Protein AF-A0A285BYR6-F1 (afdb_monomer_lite)

Sequence (158 aa):
MVEGNVTPIESEGSTSQQHAMQVKVSMQQGEHTGQPIYSNFTSVQIGQGVVIVDFGFLDPQTIHAVNRLARSGEKIPETVGARMSCRMAISVEAANQLAQQLNQLLNKATTSTPPSQEKIADQVSHASSNTTPANEENNAVESNTSGGFRFPWSKKTH

Radius of gyration: 32.93 Å; chains: 1; bounding box: 114×73×49 Å

Organism: NCBI:txid44577

Foldseek 3Di:
DDDDDDDDDPDPPPPPPPDPDDDDDDDDDDPPRPDDDDFPDWDWDDDDQWIKIWGWADDVVQVVVQVVCVVVVHDRDPDGDTGTDDIDIGGPVVVVVVVVVVVVVVVVVVPPDDDDDDDDDDDDDDDDDDDDDDDDDDDDDPPDDDPDDDDPPDDDDD

Structure (mmCIF, N/CA/C/O backbone):
data_AF-A0A285BYR6-F1
#
_entry.id   AF-A0A285BYR6-F1
#
loop_
_atom_site.group_PDB
_atom_site.id
_atom_site.type_symbol
_atom_site.label_atom_id
_atom_site.label_alt_id
_atom_site.label_comp_id
_atom_site.label_asym_id
_atom_site.label_entity_id
_atom_site.label_seq_id
_atom_site.pdbx_PDB_ins_code
_atom_site.Cartn_x
_atom_site.Cartn_y
_atom_site.Cartn_z
_atom_site.occupancy
_atom_site.B_iso_or_equiv
_atom_site.auth_seq_id
_atom_site.auth_comp_id
_atom_site.auth_asym_id
_atom_site.auth_atom_id
_atom_site.pdbx_PDB_model_num
ATOM 1 N N . MET A 1 1 ? -69.616 40.113 22.942 1.00 40.31 1 MET A N 1
ATOM 2 C CA . MET A 1 1 ? -68.998 39.274 21.896 1.00 40.31 1 MET A CA 1
ATOM 3 C C . MET A 1 1 ? -67.516 39.591 21.942 1.00 40.31 1 MET A C 1
ATOM 5 O O . MET A 1 1 ? -67.171 40.739 21.717 1.00 40.31 1 MET A O 1
ATOM 9 N N . VAL A 1 2 ? -66.699 38.654 22.426 1.00 43.19 2 VAL A N 1
ATOM 10 C CA . VAL A 1 2 ? -65.268 38.857 22.713 1.00 43.19 2 VAL A CA 1
ATOM 11 C C . VAL A 1 2 ? -64.458 38.268 21.562 1.00 43.19 2 VAL A C 1
ATOM 13 O O . VAL A 1 2 ? -64.718 37.139 21.150 1.00 43.19 2 VAL A O 1
ATOM 16 N N . GLU A 1 3 ? -63.527 39.063 21.039 1.00 43.22 3 GLU A N 1
ATOM 17 C CA . GLU A 1 3 ? -62.573 38.722 19.983 1.00 43.22 3 GLU A CA 1
ATOM 18 C C . GLU A 1 3 ? -61.584 37.648 20.460 1.00 43.22 3 GLU A C 1
ATOM 20 O O . GLU A 1 3 ? -61.002 37.755 21.539 1.00 43.22 3 GLU A O 1
ATOM 25 N N . GLY A 1 4 ? -61.388 36.608 19.649 1.00 44.38 4 GLY A N 1
ATOM 26 C CA . GLY A 1 4 ? -60.358 35.593 19.853 1.00 44.38 4 GLY A CA 1
ATOM 27 C C . GLY A 1 4 ? -59.187 35.833 18.907 1.00 44.38 4 GLY A C 1
ATOM 28 O O . GLY A 1 4 ? -59.235 35.402 17.759 1.00 44.38 4 GLY A O 1
ATOM 29 N N . ASN A 1 5 ? -58.142 36.501 19.396 1.00 46.38 5 ASN A N 1
ATOM 30 C CA . ASN A 1 5 ? -56.841 36.570 18.734 1.00 46.38 5 ASN A CA 1
ATOM 31 C C . ASN A 1 5 ? -56.046 35.301 19.073 1.00 46.38 5 ASN A C 1
ATOM 33 O O . ASN A 1 5 ? -55.727 35.064 20.237 1.00 46.38 5 ASN A O 1
ATOM 37 N N . VAL A 1 6 ? -55.707 34.504 18.061 1.00 52.78 6 VAL A N 1
ATOM 38 C CA . VAL A 1 6 ? -54.768 33.379 18.175 1.00 52.78 6 VAL A CA 1
ATOM 39 C C . VAL A 1 6 ? -53.470 33.786 17.489 1.00 52.78 6 VAL A C 1
ATOM 41 O O . VAL A 1 6 ? -53.411 33.907 16.268 1.00 52.78 6 VAL A O 1
ATOM 44 N N . THR A 1 7 ? -52.437 34.040 18.286 1.00 56.53 7 THR A N 1
ATOM 45 C CA . THR A 1 7 ? -51.051 34.177 17.831 1.00 56.53 7 THR A CA 1
ATOM 46 C C . THR A 1 7 ? -50.451 32.794 17.543 1.00 56.53 7 THR A C 1
ATOM 48 O O . THR A 1 7 ? -50.739 31.841 18.273 1.00 56.53 7 THR A O 1
ATOM 51 N N . PRO A 1 8 ? -49.611 32.648 16.503 1.00 48.75 8 PRO A N 1
ATOM 52 C CA . PRO A 1 8 ? -48.915 31.400 16.229 1.00 48.75 8 PRO A CA 1
ATOM 53 C C . PRO A 1 8 ? -47.706 31.256 17.162 1.00 48.75 8 PRO A C 1
ATOM 55 O O . PRO A 1 8 ? -46.965 32.206 17.403 1.00 48.75 8 PRO A O 1
ATOM 58 N N . ILE A 1 9 ? -47.523 30.049 17.694 1.00 52.72 9 ILE A N 1
ATOM 59 C CA . ILE A 1 9 ? -46.357 29.668 18.491 1.00 52.72 9 ILE A CA 1
ATOM 60 C C . ILE A 1 9 ? -45.202 29.422 17.514 1.00 52.72 9 ILE A C 1
ATOM 62 O O . ILE A 1 9 ? -45.185 28.414 16.807 1.00 52.72 9 ILE A O 1
ATOM 66 N N . GLU A 1 10 ? -44.248 30.349 17.462 1.00 42.97 10 GLU A N 1
ATOM 67 C CA . GLU A 1 10 ? -42.949 30.129 16.830 1.00 42.97 10 GLU A CA 1
ATOM 68 C C . GLU A 1 10 ? -42.146 29.148 17.696 1.00 42.97 10 GLU A C 1
ATOM 70 O O . GLU A 1 10 ? -41.737 29.444 18.817 1.00 42.97 10 GLU A O 1
ATOM 75 N N . SER A 1 11 ? -41.970 27.930 17.184 1.00 48.66 11 SER A N 1
ATOM 76 C CA . SER A 1 11 ? -41.051 26.943 17.743 1.00 48.66 11 SER A CA 1
ATOM 77 C C . SER A 1 11 ? -39.635 27.329 17.332 1.00 48.66 11 SER A C 1
ATOM 79 O O . SER A 1 11 ? -39.201 27.002 16.227 1.00 48.66 11 SER A O 1
ATOM 81 N N . GLU A 1 12 ? -38.911 28.012 18.217 1.00 44.75 12 GLU A N 1
ATOM 82 C CA . GLU A 1 12 ? -37.490 28.287 18.031 1.00 44.75 12 GLU A CA 1
ATOM 83 C C . GLU A 1 12 ? -36.703 26.976 17.887 1.00 44.75 12 GLU A C 1
ATOM 85 O O . GLU A 1 12 ? -36.507 26.204 18.830 1.00 44.75 12 GLU A O 1
ATOM 90 N N . GLY A 1 13 ? -36.249 26.720 16.659 1.00 47.31 13 GLY A N 1
ATOM 91 C CA . GLY A 1 13 ? -35.277 25.688 16.341 1.00 47.31 13 GLY A CA 1
ATOM 92 C C . GLY A 1 13 ? -33.926 26.056 16.941 1.00 47.31 13 GLY A C 1
ATOM 93 O O . GLY A 1 13 ? -33.100 26.701 16.295 1.00 47.31 13 GLY A O 1
ATOM 94 N N . SER A 1 14 ? -33.689 25.620 18.177 1.00 42.22 14 SER A N 1
ATOM 95 C CA . SER A 1 14 ? -32.368 25.641 18.800 1.00 42.22 14 SER A CA 1
ATOM 96 C C . SER A 1 14 ? -31.446 24.677 18.049 1.00 42.22 14 SER A C 1
ATOM 98 O O . SER A 1 14 ? -31.301 23.498 18.371 1.00 42.22 14 SER A O 1
ATOM 100 N N . THR A 1 15 ? -30.827 25.201 16.992 1.00 48.66 15 THR A N 1
ATOM 101 C CA . THR A 1 15 ? -29.794 24.521 16.212 1.00 48.66 15 THR A CA 1
ATOM 102 C C . THR A 1 15 ? -28.559 24.424 17.096 1.00 48.66 15 THR A C 1
ATOM 104 O O . THR A 1 15 ? -27.696 25.301 17.104 1.00 48.66 15 THR A O 1
ATOM 107 N N . SER A 1 16 ? -28.506 23.377 17.912 1.00 55.38 16 SER A N 1
ATOM 108 C CA . SER A 1 16 ? -27.344 23.043 18.721 1.00 55.38 16 SER A CA 1
ATOM 109 C C . SER A 1 16 ? -26.231 22.651 17.754 1.00 55.38 16 SER A C 1
ATOM 111 O O . SER A 1 16 ? -26.196 21.538 17.233 1.00 55.38 16 SER A O 1
ATOM 113 N N . GLN A 1 17 ? -25.349 23.607 17.455 1.00 57.97 17 GLN A N 1
ATOM 114 C CA . GLN A 1 17 ? -24.126 23.375 16.700 1.00 57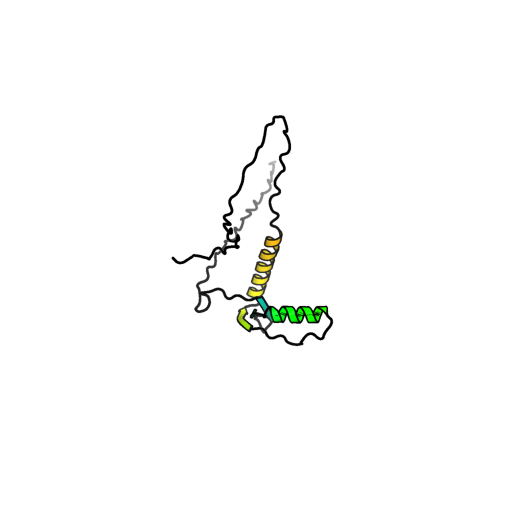.97 17 GLN A CA 1
ATOM 115 C C . GLN A 1 17 ? -23.296 22.347 17.471 1.00 57.97 17 GLN A C 1
ATOM 117 O O . GLN A 1 17 ? -22.615 22.670 18.444 1.00 57.97 17 GLN A O 1
ATOM 122 N N . GLN A 1 18 ? -23.402 21.081 17.070 1.00 61.94 18 GLN A N 1
ATOM 123 C CA . GLN A 1 18 ? -22.562 20.015 17.591 1.00 61.94 18 GLN A CA 1
ATOM 124 C C . GLN A 1 18 ? -21.131 20.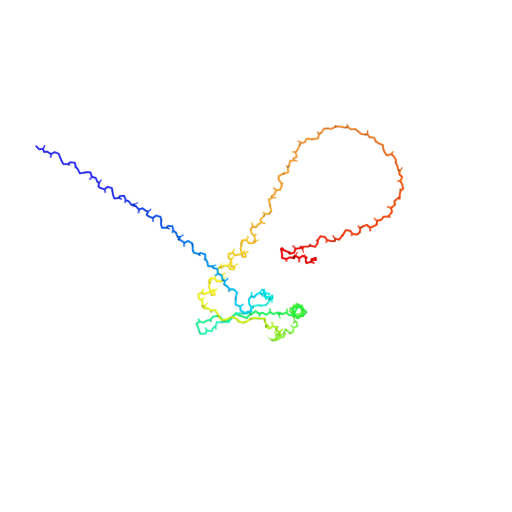280 17.125 1.00 61.94 18 GLN A C 1
ATOM 126 O O . GLN A 1 18 ? -20.735 19.933 16.014 1.00 61.94 18 GLN A O 1
ATOM 131 N N . HIS A 1 19 ? -20.356 20.947 17.977 1.00 62.56 19 HIS A N 1
ATOM 132 C CA . HIS A 1 19 ? -18.923 21.089 17.789 1.00 62.56 19 HIS A CA 1
ATOM 133 C C . HIS A 1 19 ? -18.289 19.699 17.884 1.00 62.56 19 HIS A C 1
ATOM 135 O O . HIS A 1 19 ? -18.218 19.107 18.960 1.00 62.56 19 HIS A O 1
ATOM 141 N N . ALA A 1 20 ? -17.841 19.169 16.746 1.00 73.94 20 ALA A N 1
ATOM 142 C CA . ALA A 1 20 ? -17.095 17.921 16.702 1.00 73.94 20 ALA A CA 1
ATOM 143 C C . ALA A 1 20 ? -15.831 18.053 17.568 1.00 73.94 20 ALA A C 1
ATOM 145 O O . ALA A 1 20 ? -14.941 18.857 17.278 1.00 73.94 20 ALA A O 1
ATOM 146 N N . MET A 1 21 ? -15.761 17.278 18.651 1.00 80.31 21 MET A N 1
ATOM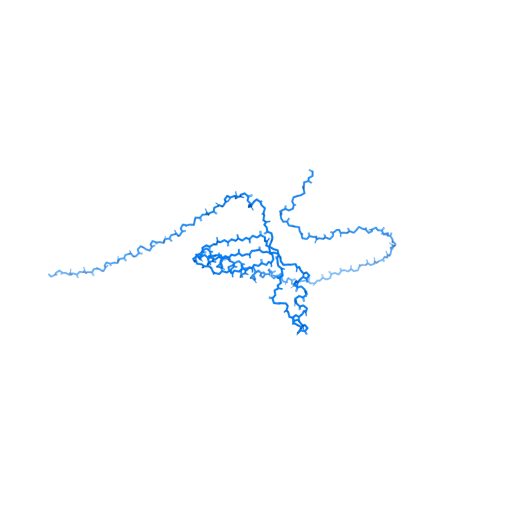 147 C CA . MET A 1 21 ? -14.594 17.244 19.528 1.00 80.31 21 MET A CA 1
ATOM 148 C C . MET A 1 21 ? -13.437 16.559 18.799 1.00 80.31 21 MET A C 1
ATOM 150 O O . MET A 1 21 ? -13.515 15.381 18.453 1.00 80.31 21 MET A O 1
ATOM 154 N N . GLN A 1 22 ? -12.350 17.292 18.563 1.00 76.31 22 GLN A N 1
ATOM 155 C CA . GLN A 1 22 ? -11.139 16.722 17.979 1.00 76.31 22 GLN A CA 1
ATOM 156 C C . GLN A 1 22 ? -10.302 16.059 19.075 1.00 76.31 22 GLN A C 1
ATOM 158 O O . GLN A 1 22 ? -9.823 16.724 19.992 1.00 76.31 22 GLN A O 1
ATOM 163 N N . VAL A 1 23 ? -10.105 14.745 18.967 1.00 86.38 23 VAL A N 1
ATOM 164 C CA . VAL A 1 23 ? -9.217 13.989 19.857 1.00 86.38 23 VAL A CA 1
ATOM 165 C C . VAL A 1 23 ? -7.863 13.819 19.176 1.00 86.38 23 VAL A C 1
ATOM 167 O O . VAL A 1 23 ? -7.770 13.272 18.078 1.00 86.38 23 VAL A O 1
ATOM 170 N N . LYS A 1 24 ? -6.794 14.275 19.834 1.00 85.38 24 LYS A N 1
ATOM 171 C CA . LYS A 1 24 ? -5.422 14.054 19.371 1.00 85.38 24 LYS A CA 1
ATOM 172 C C . LYS A 1 24 ? -4.927 12.701 19.872 1.00 85.38 24 LYS A C 1
ATOM 174 O O . LYS A 1 24 ? -4.819 12.490 21.076 1.00 85.38 24 LYS A O 1
ATOM 179 N N . VAL A 1 25 ? -4.563 11.819 18.949 1.00 87.62 25 VAL A N 1
ATOM 180 C CA . VAL A 1 25 ? -3.915 10.541 19.267 1.00 87.62 25 VAL A CA 1
ATOM 181 C C . VAL A 1 25 ? -2.397 10.713 19.179 1.00 87.62 25 VAL A C 1
ATOM 183 O O . VAL A 1 25 ? -1.883 11.219 18.182 1.00 87.62 25 VAL A O 1
ATOM 186 N N . SER A 1 26 ? -1.670 10.305 20.221 1.00 88.62 26 SER A N 1
ATOM 187 C CA . SER A 1 26 ? -0.201 10.255 20.238 1.00 88.62 26 SER A CA 1
ATOM 188 C C . SER A 1 26 ? 0.275 8.812 20.354 1.00 88.62 26 SER A C 1
ATOM 190 O O . SER A 1 26 ? -0.179 8.092 21.240 1.00 88.62 26 SER A O 1
ATOM 192 N N . MET A 1 27 ? 1.206 8.401 19.495 1.00 88.50 27 MET A N 1
ATOM 193 C CA . MET A 1 27 ? 1.770 7.048 19.507 1.00 88.50 27 MET A CA 1
ATOM 194 C C . MET A 1 27 ? 3.049 7.000 20.351 1.00 88.50 27 MET A C 1
ATOM 196 O O . MET A 1 27 ? 3.889 7.895 20.249 1.00 88.50 27 MET A O 1
ATOM 200 N N . GLN A 1 28 ? 3.205 5.953 21.163 1.00 89.12 28 GLN A N 1
ATOM 201 C CA . GLN A 1 28 ? 4.470 5.626 21.827 1.00 89.12 28 GLN A CA 1
ATOM 202 C C . GLN A 1 28 ? 5.288 4.687 20.935 1.00 89.12 28 GLN A C 1
ATOM 204 O O . GLN A 1 28 ? 4.727 3.818 20.269 1.00 89.12 28 GLN A O 1
ATOM 209 N N . GLN A 1 29 ? 6.608 4.874 20.902 1.00 84.50 29 GLN A N 1
ATOM 210 C CA . GLN A 1 29 ? 7.493 4.039 20.093 1.00 84.50 29 GLN A CA 1
ATOM 211 C C . GLN A 1 29 ? 7.585 2.621 20.682 1.00 84.50 29 GLN A C 1
ATOM 213 O O . GLN A 1 29 ? 7.946 2.453 21.843 1.00 84.50 29 GLN A O 1
ATOM 218 N N . GLY A 1 30 ? 7.273 1.604 19.875 1.00 81.69 30 GLY A N 1
ATOM 219 C CA . GLY A 1 30 ? 7.620 0.205 20.140 1.00 81.69 30 GLY A CA 1
ATOM 220 C C . GLY A 1 30 ? 9.077 -0.112 19.776 1.00 81.69 30 GLY A C 1
ATOM 221 O O . GLY A 1 30 ? 9.744 0.689 19.116 1.00 81.69 30 GLY A O 1
ATOM 222 N N . GLU A 1 31 ? 9.546 -1.305 20.150 1.00 78.19 31 GLU A N 1
ATOM 223 C CA . GLU A 1 31 ? 10.945 -1.770 20.052 1.00 78.19 31 GLU A CA 1
ATOM 224 C C . GLU A 1 31 ? 11.627 -1.512 18.691 1.00 78.19 31 GLU A C 1
ATOM 226 O O . GLU A 1 31 ? 12.801 -1.154 18.638 1.00 78.19 31 GLU A O 1
ATOM 231 N N . HIS A 1 32 ? 10.884 -1.600 17.584 1.00 70.62 32 HIS A N 1
ATOM 232 C CA . HIS A 1 32 ? 11.412 -1.430 16.221 1.00 70.62 32 HIS A CA 1
ATOM 233 C C . HIS A 1 32 ? 10.987 -0.121 15.532 1.00 70.62 32 HIS A C 1
ATOM 235 O O . HIS A 1 32 ? 11.116 0.010 14.319 1.00 70.62 32 HIS A O 1
ATOM 241 N N . THR A 1 33 ? 10.474 0.859 16.282 1.00 77.94 33 THR A N 1
ATOM 242 C CA . THR A 1 33 ? 9.946 2.128 15.726 1.00 77.94 33 THR A CA 1
ATOM 243 C C . THR A 1 33 ? 10.808 3.353 16.039 1.00 77.94 33 THR A C 1
ATOM 245 O O . THR A 1 33 ? 10.460 4.472 15.664 1.00 77.94 33 THR A O 1
ATOM 248 N N . GLY A 1 34 ? 11.948 3.152 16.710 1.00 75.25 34 GLY A N 1
ATOM 249 C CA . GLY A 1 34 ? 12.867 4.230 17.086 1.00 75.25 34 GLY A CA 1
ATOM 250 C C . GLY A 1 34 ? 13.527 4.935 15.895 1.00 75.25 34 GLY A C 1
ATOM 251 O O . GLY A 1 34 ? 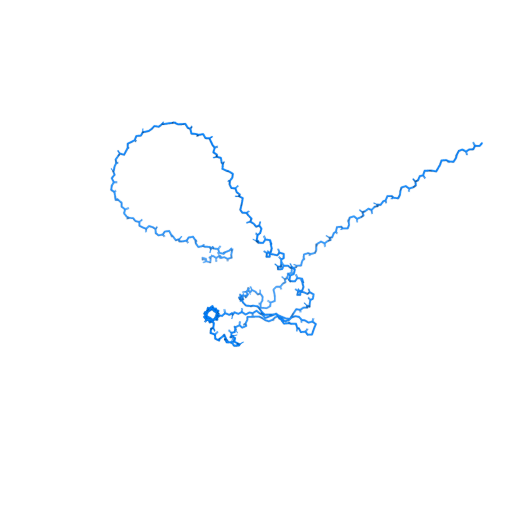13.936 6.087 16.021 1.00 75.25 34 GLY A O 1
ATOM 252 N N . GLN A 1 35 ? 13.606 4.276 14.732 1.00 84.75 35 GLN A N 1
ATOM 253 C CA . GLN A 1 35 ? 14.125 4.858 13.493 1.00 84.75 35 GLN A CA 1
ATOM 254 C C . GLN A 1 35 ? 13.182 4.565 12.318 1.00 84.75 35 GLN A C 1
ATOM 256 O O . GLN A 1 35 ? 12.738 3.424 12.171 1.00 84.75 35 GLN A O 1
ATOM 261 N N . PRO A 1 36 ? 12.881 5.559 11.462 1.00 88.69 36 PRO A N 1
ATOM 262 C CA . PRO A 1 36 ? 12.123 5.325 10.241 1.00 88.69 36 PRO A CA 1
ATOM 263 C C . PRO A 1 36 ? 12.844 4.347 9.311 1.00 88.69 36 PRO A C 1
ATOM 265 O O . PRO A 1 36 ? 14.043 4.479 9.066 1.00 88.69 36 PRO A O 1
ATOM 268 N N . ILE A 1 37 ? 12.092 3.407 8.743 1.00 90.44 37 ILE A N 1
ATOM 269 C CA . ILE A 1 37 ? 12.590 2.495 7.713 1.00 90.44 37 ILE A CA 1
ATOM 270 C C . ILE A 1 37 ? 12.185 3.045 6.346 1.00 90.44 37 ILE A C 1
ATOM 272 O O . ILE A 1 37 ? 11.016 3.350 6.111 1.00 90.44 37 ILE A O 1
ATOM 276 N N . TYR A 1 38 ? 13.151 3.169 5.438 1.00 91.88 38 TYR A N 1
ATOM 277 C CA . TYR A 1 38 ? 12.882 3.578 4.063 1.00 91.88 38 TYR A CA 1
ATOM 278 C C . TYR A 1 38 ? 12.410 2.394 3.206 1.00 91.88 38 TYR A C 1
ATOM 280 O O . TYR A 1 38 ? 12.919 1.276 3.314 1.00 91.88 38 TYR A O 1
ATOM 288 N N . SER A 1 39 ? 11.453 2.669 2.323 1.00 95.12 39 SER A N 1
A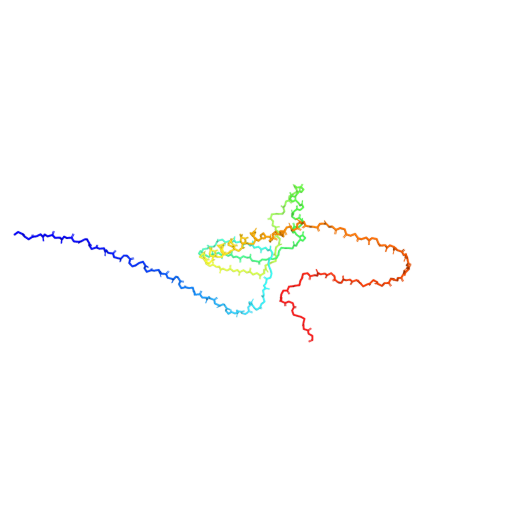TOM 289 C CA . SER A 1 39 ? 10.872 1.725 1.373 1.00 95.12 39 SER A CA 1
ATOM 290 C C . SER A 1 39 ? 10.559 2.468 0.079 1.00 95.12 39 SER A C 1
ATOM 292 O O . SER A 1 39 ? 9.968 3.546 0.127 1.00 95.12 39 SER A O 1
ATOM 294 N N . ASN A 1 40 ? 10.943 1.910 -1.070 1.00 94.44 40 ASN A N 1
ATOM 295 C CA . ASN A 1 40 ? 10.607 2.461 -2.392 1.00 94.44 40 ASN A CA 1
ATOM 296 C C . ASN A 1 40 ? 9.615 1.580 -3.165 1.00 94.44 40 ASN A C 1
ATOM 298 O O . ASN A 1 40 ? 9.215 1.925 -4.274 1.00 94.44 40 ASN A O 1
ATOM 302 N N . PHE A 1 41 ? 9.229 0.449 -2.580 1.00 95.06 41 PHE A N 1
ATOM 303 C CA . PHE A 1 41 ? 8.265 -0.481 -3.128 1.00 95.06 41 PHE A CA 1
ATOM 304 C C . PHE A 1 41 ? 7.226 -0.822 -2.062 1.00 95.06 41 PHE A C 1
ATOM 306 O O . PHE A 1 41 ? 7.570 -1.048 -0.901 1.00 95.06 41 PHE A O 1
ATOM 313 N N . THR A 1 42 ? 5.962 -0.879 -2.472 1.00 96.31 42 THR A N 1
ATOM 314 C CA . THR A 1 42 ? 4.852 -1.283 -1.611 1.00 96.31 42 THR A CA 1
ATOM 315 C C . THR A 1 42 ? 3.975 -2.262 -2.375 1.00 96.31 42 THR A C 1
ATOM 317 O O . THR A 1 42 ? 3.627 -2.005 -3.527 1.00 96.31 42 THR A O 1
ATOM 320 N N . SER A 1 43 ? 3.584 -3.360 -1.732 1.00 95.56 43 SER A N 1
ATOM 321 C CA . SER A 1 43 ? 2.563 -4.269 -2.250 1.00 95.56 43 SER A CA 1
ATOM 322 C C . SER A 1 43 ? 1.437 -4.429 -1.236 1.00 95.56 43 SER A C 1
ATOM 324 O O . SER A 1 43 ? 1.675 -4.404 -0.028 1.00 95.56 43 SER A O 1
ATOM 326 N N . VAL A 1 44 ? 0.206 -4.560 -1.727 1.00 96.69 44 VAL A N 1
ATOM 327 C CA . VAL A 1 44 ? -0.995 -4.661 -0.895 1.00 96.69 44 VAL A CA 1
ATOM 328 C C . VAL A 1 44 ? -1.760 -5.909 -1.302 1.00 96.69 44 VAL A C 1
ATOM 330 O O . VAL A 1 44 ? -2.039 -6.113 -2.482 1.00 96.69 44 VAL A O 1
ATOM 333 N N . GLN A 1 45 ? -2.103 -6.738 -0.322 1.00 96.31 45 GLN A N 1
ATOM 334 C CA . GLN A 1 45 ? -2.866 -7.967 -0.514 1.00 96.31 45 GLN A CA 1
ATOM 335 C C . GLN A 1 45 ? -4.031 -8.001 0.473 1.00 96.31 45 GLN A C 1
ATOM 337 O O . GLN A 1 45 ? -3.870 -7.703 1.655 1.00 96.31 45 GLN A O 1
ATOM 342 N N . ILE A 1 46 ? -5.217 -8.368 -0.004 1.00 93.94 46 ILE A N 1
ATOM 343 C CA . ILE A 1 46 ? -6.397 -8.526 0.849 1.00 93.94 46 ILE A CA 1
ATOM 344 C C . ILE A 1 46 ? -6.422 -9.965 1.365 1.00 93.94 46 ILE A C 1
ATOM 346 O O . ILE A 1 46 ? -6.415 -10.911 0.579 1.00 93.94 46 ILE A O 1
ATOM 350 N N . GLY A 1 47 ? -6.443 -10.119 2.686 1.00 87.50 47 GLY A N 1
ATOM 351 C CA . GLY A 1 47 ? -6.647 -11.390 3.374 1.00 87.50 47 GLY A CA 1
ATOM 352 C C . GLY A 1 47 ? -8.050 -11.498 3.976 1.00 87.50 47 GLY A C 1
ATOM 353 O O . GLY A 1 47 ? -8.933 -10.677 3.728 1.00 87.50 47 GLY A O 1
ATOM 354 N N . GLN A 1 48 ? -8.264 -12.515 4.812 1.00 89.56 48 GLN A N 1
ATOM 355 C CA . GLN A 1 48 ? -9.522 -12.683 5.546 1.00 89.56 48 GLN A CA 1
ATOM 356 C C . GLN A 1 48 ? -9.624 -11.651 6.680 1.00 89.56 48 GLN A C 1
ATOM 358 O O . GLN A 1 48 ? -9.053 -11.831 7.750 1.00 89.56 48 GLN A O 1
ATOM 363 N N . GLY A 1 49 ? -10.338 -10.549 6.433 1.00 90.88 49 GLY A N 1
ATOM 364 C CA . GLY A 1 49 ? -10.623 -9.512 7.438 1.00 90.88 49 GLY A CA 1
ATOM 365 C C . GLY A 1 49 ? -9.475 -8.536 7.724 1.00 90.88 49 GLY A C 1
ATOM 366 O O . GLY A 1 49 ? -9.646 -7.599 8.503 1.00 90.88 49 GLY A O 1
ATOM 367 N N . VAL A 1 50 ? -8.328 -8.710 7.067 1.00 96.94 50 VAL A N 1
ATOM 368 C CA . VAL A 1 50 ? -7.159 -7.831 7.178 1.00 96.94 50 VAL A CA 1
ATOM 369 C C . VAL A 1 50 ? -6.572 -7.538 5.806 1.00 96.94 50 VAL A C 1
ATOM 371 O O . VAL A 1 50 ? -6.722 -8.312 4.861 1.00 96.94 50 VAL A O 1
ATOM 374 N N . VAL A 1 51 ? -5.863 -6.424 5.713 1.00 97.56 51 VAL A N 1
ATOM 375 C CA . VAL A 1 51 ? -5.028 -6.063 4.575 1.00 97.56 51 VAL A CA 1
ATOM 376 C C . VAL A 1 51 ? -3.576 -6.279 4.981 1.00 97.56 51 VAL A C 1
ATOM 378 O O . VAL A 1 51 ? -3.132 -5.775 6.012 1.00 97.56 51 VAL A O 1
ATOM 381 N N . ILE A 1 52 ? -2.842 -7.040 4.177 1.00 97.38 52 ILE A N 1
ATOM 382 C CA . ILE A 1 52 ? -1.401 -7.213 4.323 1.00 97.38 52 ILE A CA 1
ATOM 383 C C . ILE A 1 52 ? -0.716 -6.176 3.444 1.00 97.38 52 ILE A C 1
ATOM 385 O O . ILE A 1 52 ? -0.959 -6.115 2.237 1.00 97.38 52 ILE A O 1
ATOM 389 N N . VAL A 1 53 ? 0.132 -5.359 4.058 1.00 96.94 53 VAL A N 1
ATOM 390 C CA . VAL A 1 53 ? 0.952 -4.365 3.372 1.00 96.94 53 VAL A CA 1
ATOM 391 C C . VAL A 1 53 ? 2.413 -4.735 3.555 1.00 96.94 53 VAL A C 1
ATOM 393 O O . VAL A 1 53 ? 2.920 -4.789 4.678 1.00 96.94 53 VAL A O 1
ATOM 396 N N . ASP A 1 54 ? 3.076 -4.965 2.432 1.00 96.19 54 ASP A N 1
ATOM 397 C CA . ASP A 1 54 ? 4.502 -5.232 2.367 1.00 96.19 54 ASP A CA 1
ATOM 398 C C . ASP A 1 54 ? 5.232 -3.989 1.894 1.00 96.19 54 ASP A C 1
ATOM 400 O O . ASP A 1 54 ? 4.919 -3.438 0.839 1.00 96.19 54 ASP A O 1
ATOM 404 N N . PHE A 1 55 ? 6.239 -3.592 2.658 1.00 96.69 55 PHE A N 1
ATOM 405 C CA . PHE A 1 55 ? 7.159 -2.517 2.340 1.00 96.69 55 PHE A CA 1
ATOM 406 C C . PHE A 1 55 ? 8.528 -3.118 2.068 1.00 96.69 55 PHE A C 1
ATOM 408 O O . PHE A 1 55 ? 9.053 -3.890 2.876 1.00 96.69 55 PHE A O 1
ATOM 415 N N . GLY A 1 56 ? 9.125 -2.753 0.943 1.00 95.94 56 GLY A N 1
ATOM 416 C CA . GLY A 1 56 ? 10.436 -3.233 0.562 1.00 95.94 56 GLY A CA 1
ATOM 417 C C . GLY A 1 56 ? 11.250 -2.251 -0.261 1.00 95.94 56 GLY A C 1
ATOM 418 O O . GLY A 1 56 ? 10.841 -1.145 -0.620 1.00 95.94 56 GLY A O 1
ATOM 419 N N . PHE A 1 57 ? 12.452 -2.704 -0.571 1.00 96.38 57 PHE A N 1
ATOM 420 C CA . PHE A 1 57 ? 13.374 -2.028 -1.449 1.00 96.38 57 PHE A CA 1
ATOM 421 C C . PHE A 1 57 ? 13.552 -2.834 -2.729 1.00 96.38 57 PHE A C 1
ATOM 423 O O . PHE A 1 57 ? 14.013 -3.979 -2.704 1.00 96.38 57 PHE A O 1
ATOM 430 N N . LEU A 1 58 ? 13.201 -2.219 -3.849 1.00 95.06 58 LEU A N 1
ATOM 431 C CA . LEU A 1 58 ? 13.559 -2.690 -5.170 1.00 95.06 58 LEU A CA 1
ATOM 432 C C . LEU A 1 58 ? 14.821 -1.956 -5.623 1.00 95.06 58 LEU A C 1
ATOM 434 O O . LEU A 1 58 ? 14.885 -0.724 -5.587 1.00 95.06 58 LEU A O 1
ATOM 438 N N . ASP A 1 59 ? 15.831 -2.721 -6.029 1.00 93.25 59 ASP A N 1
ATOM 439 C CA . ASP A 1 59 ? 17.115 -2.157 -6.424 1.00 93.25 59 ASP A CA 1
ATOM 440 C C . ASP A 1 59 ? 16.972 -1.274 -7.686 1.00 93.25 59 ASP A C 1
ATOM 442 O O . ASP A 1 59 ? 16.358 -1.708 -8.668 1.00 93.25 59 ASP A O 1
ATOM 446 N N . PRO A 1 60 ? 17.533 -0.047 -7.709 1.00 92.06 60 PRO A N 1
ATOM 447 C CA . PRO A 1 60 ? 17.421 0.847 -8.857 1.00 92.06 60 PRO A CA 1
ATOM 448 C C . PRO A 1 60 ? 17.936 0.245 -10.168 1.00 92.06 60 PRO A C 1
ATOM 450 O O . PRO A 1 60 ? 17.320 0.459 -11.210 1.00 92.06 60 PRO A O 1
ATOM 453 N N . GLN A 1 61 ? 19.016 -0.544 -10.143 1.00 92.94 61 GLN A N 1
ATOM 454 C CA . GLN A 1 61 ? 19.527 -1.217 -11.345 1.00 92.94 61 GLN A CA 1
ATOM 455 C C . GLN A 1 61 ? 18.507 -2.216 -11.878 1.00 92.94 61 GLN A C 1
ATOM 457 O O . GLN A 1 61 ? 18.301 -2.314 -13.088 1.00 92.94 61 GLN A O 1
ATOM 462 N N . THR A 1 62 ? 17.810 -2.900 -10.973 1.00 91.88 62 THR A N 1
ATOM 463 C CA . THR A 1 62 ? 16.726 -3.816 -11.328 1.00 91.88 62 THR A CA 1
ATOM 464 C C . THR A 1 62 ? 15.551 -3.066 -11.963 1.00 91.88 62 THR A C 1
ATOM 466 O O . THR A 1 62 ? 15.071 -3.473 -13.020 1.00 91.88 62 THR A O 1
ATOM 469 N N . ILE A 1 63 ? 15.147 -1.918 -11.403 1.00 92.62 63 ILE A N 1
ATOM 470 C CA . ILE A 1 63 ? 14.114 -1.044 -11.993 1.00 92.62 63 ILE A CA 1
ATOM 471 C C . ILE A 1 63 ? 14.528 -0.581 -13.396 1.00 92.62 63 ILE A C 1
ATOM 473 O O . ILE A 1 63 ? 13.738 -0.642 -14.339 1.00 92.62 63 ILE A O 1
ATOM 477 N N . HIS A 1 64 ? 15.775 -0.137 -13.567 1.00 93.56 64 HIS A N 1
ATOM 478 C CA . HIS A 1 64 ? 16.285 0.317 -14.860 1.00 93.56 64 HIS A CA 1
ATOM 479 C C . HIS A 1 64 ? 16.344 -0.806 -15.895 1.00 93.56 64 HIS A C 1
ATOM 481 O O . HIS A 1 64 ? 15.974 -0.576 -17.048 1.00 93.56 64 HIS A O 1
ATOM 487 N N . ALA A 1 65 ? 16.773 -2.006 -15.500 1.00 91.81 65 ALA A N 1
ATOM 488 C CA . ALA A 1 65 ? 16.799 -3.173 -16.370 1.00 91.81 65 ALA A CA 1
ATOM 489 C C . ALA A 1 65 ? 15.386 -3.534 -16.849 1.00 91.81 65 ALA A C 1
ATOM 491 O O . ALA A 1 65 ? 15.171 -3.637 -18.055 1.00 91.81 65 ALA A O 1
ATOM 492 N N . VAL A 1 66 ? 14.411 -3.617 -15.937 1.00 92.69 66 VAL A N 1
ATOM 493 C CA . VAL A 1 66 ? 13.002 -3.882 -16.277 1.00 92.69 66 VAL A CA 1
ATOM 494 C C . VAL A 1 66 ? 12.451 -2.804 -17.212 1.00 92.69 66 VAL A C 1
ATOM 496 O O . VAL A 1 66 ? 11.891 -3.122 -18.257 1.00 92.69 66 VAL A O 1
ATOM 499 N N . ASN A 1 67 ? 12.687 -1.525 -16.909 1.00 92.88 67 ASN A N 1
ATOM 500 C CA . ASN A 1 67 ? 12.248 -0.414 -17.756 1.00 92.88 67 ASN A CA 1
ATOM 501 C C . ASN A 1 67 ? 12.926 -0.394 -19.133 1.00 92.88 67 ASN A C 1
ATOM 503 O O . ASN A 1 67 ? 12.369 0.169 -20.076 1.00 92.88 67 ASN A O 1
ATOM 507 N N . ARG A 1 68 ? 14.148 -0.924 -19.262 1.00 94.69 68 ARG A N 1
ATOM 508 C CA . ARG A 1 68 ? 14.833 -1.060 -20.555 1.00 94.69 68 ARG A CA 1
ATOM 509 C C . ARG A 1 68 ? 14.188 -2.167 -21.381 1.00 94.69 68 ARG A C 1
ATOM 511 O O . ARG A 1 68 ? 13.835 -1.900 -22.522 1.00 94.69 68 ARG A O 1
ATOM 518 N N . LEU A 1 69 ? 13.981 -3.342 -20.784 1.00 93.81 69 LEU A N 1
ATOM 519 C CA . LEU A 1 69 ? 13.323 -4.484 -21.431 1.00 93.81 69 LEU A CA 1
ATOM 520 C C . LEU A 1 69 ? 11.900 -4.127 -21.884 1.00 93.81 69 LEU A C 1
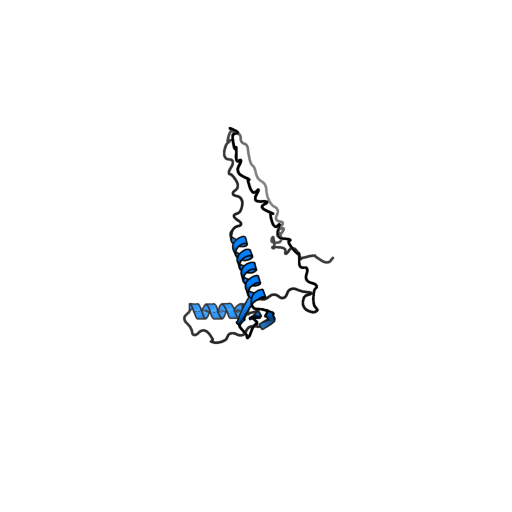ATOM 522 O O . LEU A 1 69 ? 11.524 -4.391 -23.020 1.00 93.81 69 LEU A O 1
ATOM 526 N N . ALA A 1 70 ? 11.143 -3.427 -21.033 1.00 91.12 70 ALA A N 1
ATOM 527 C CA . ALA A 1 70 ? 9.803 -2.949 -21.367 1.00 91.12 70 ALA A CA 1
ATOM 528 C C . ALA A 1 70 ? 9.796 -1.987 -22.567 1.00 91.12 70 ALA A C 1
ATOM 530 O O . ALA A 1 70 ? 8.879 -2.021 -23.381 1.00 91.12 70 ALA A O 1
ATOM 531 N N . ARG A 1 71 ? 10.825 -1.138 -22.697 1.00 93.81 71 ARG A N 1
ATOM 532 C CA . ARG A 1 71 ? 10.965 -0.198 -23.820 1.00 93.81 71 ARG A CA 1
ATOM 533 C C . ARG A 1 71 ? 11.480 -0.854 -25.100 1.00 93.81 71 ARG A C 1
ATOM 535 O O . ARG A 1 71 ? 11.115 -0.391 -26.174 1.00 93.81 71 ARG A O 1
ATOM 542 N N . SER A 1 72 ? 12.312 -1.893 -25.006 1.00 92.25 72 SER A N 1
ATOM 543 C CA . SER A 1 72 ? 12.799 -2.634 -26.178 1.00 92.25 72 SER A CA 1
ATOM 544 C C . SER A 1 72 ? 11.805 -3.678 -26.695 1.00 92.25 72 SER A C 1
ATOM 546 O O . SER A 1 72 ? 12.016 -4.228 -27.772 1.00 92.25 72 SER A O 1
ATOM 548 N N . GLY A 1 73 ? 10.713 -3.937 -25.964 1.00 89.00 73 GLY A N 1
ATOM 549 C CA . GLY A 1 73 ? 9.740 -4.978 -26.308 1.00 89.00 73 GLY A CA 1
ATOM 550 C C . GLY A 1 73 ? 10.264 -6.396 -26.058 1.00 89.00 73 GLY A C 1
ATOM 551 O O . GLY A 1 73 ? 9.674 -7.368 -26.526 1.00 89.00 73 GLY A O 1
ATOM 552 N N . GLU A 1 74 ? 11.376 -6.521 -25.331 1.00 90.75 74 GLU A N 1
ATOM 553 C CA . GLU A 1 74 ? 11.925 -7.803 -24.904 1.00 90.75 74 GLU A CA 1
ATOM 554 C C . GLU A 1 74 ? 11.077 -8.422 -23.786 1.00 90.75 74 GLU A C 1
ATOM 556 O O . GLU A 1 74 ? 10.325 -7.745 -23.079 1.00 90.75 74 GLU A O 1
ATOM 561 N N . LYS A 1 75 ? 11.214 -9.739 -23.597 1.00 90.00 75 LYS A N 1
ATOM 562 C CA . LYS A 1 75 ? 10.480 -10.459 -22.554 1.00 90.00 75 LYS A CA 1
ATOM 563 C C . LYS A 1 75 ? 10.887 -9.942 -21.170 1.00 90.00 75 LYS A C 1
ATOM 565 O O . LYS A 1 75 ? 12.015 -10.139 -20.723 1.00 90.00 75 LYS A O 1
ATOM 570 N N . ILE A 1 76 ? 9.935 -9.324 -20.478 1.00 91.31 76 ILE A N 1
ATOM 571 C CA . ILE A 1 76 ? 10.083 -8.912 -19.081 1.00 91.31 76 ILE A CA 1
ATOM 572 C C . ILE A 1 76 ? 10.058 -10.176 -18.198 1.00 91.31 76 ILE A C 1
ATOM 574 O O . ILE A 1 76 ? 9.258 -11.080 -18.465 1.00 91.31 76 ILE A O 1
ATOM 578 N N . PRO A 1 77 ? 10.917 -10.282 -17.167 1.00 87.69 77 PRO A N 1
ATOM 579 C CA . PRO A 1 77 ? 10.852 -11.381 -16.208 1.00 87.69 77 PRO A CA 1
ATOM 580 C C . PRO A 1 77 ? 9.470 -11.464 -15.551 1.00 87.69 77 PRO A C 1
ATOM 582 O O . PRO A 1 77 ? 8.904 -10.439 -15.181 1.00 87.69 77 PRO A O 1
ATOM 585 N N . GLU A 1 78 ? 8.953 -12.678 -15.347 1.00 88.19 78 GLU A N 1
ATOM 586 C CA . GLU A 1 78 ? 7.696 -12.874 -14.602 1.00 88.19 78 GLU A CA 1
ATOM 587 C C . GLU A 1 78 ? 7.825 -12.449 -13.136 1.00 88.19 78 GLU A C 1
ATOM 589 O O . GLU A 1 78 ? 6.862 -11.974 -12.539 1.00 88.19 78 GLU A O 1
ATOM 594 N N . THR A 1 79 ? 9.031 -12.574 -12.576 1.00 88.31 79 THR A N 1
ATOM 595 C CA . THR A 1 79 ? 9.315 -12.245 -11.181 1.00 88.31 79 THR A CA 1
ATOM 596 C C . THR A 1 79 ? 10.578 -11.410 -11.080 1.00 88.31 79 THR A C 1
ATOM 598 O O . THR A 1 79 ? 11.594 -11.696 -11.717 1.00 88.31 79 THR A O 1
ATOM 601 N N . VAL A 1 80 ? 10.522 -10.401 -10.218 1.00 90.88 80 VAL A N 1
ATOM 602 C CA . VAL A 1 80 ? 11.648 -9.542 -9.874 1.00 90.88 80 VAL A CA 1
ATOM 603 C C . VAL A 1 80 ? 11.855 -9.605 -8.365 1.00 90.88 80 VAL A C 1
ATOM 605 O O . VAL A 1 80 ? 10.909 -9.452 -7.595 1.00 90.88 80 VAL A O 1
ATOM 608 N N . GLY A 1 81 ? 13.092 -9.854 -7.936 1.00 89.69 81 GLY A N 1
ATOM 609 C CA . GLY A 1 81 ? 13.432 -9.904 -6.517 1.00 89.69 81 GLY A CA 1
ATOM 610 C C . GLY A 1 81 ? 13.410 -8.514 -5.882 1.00 89.69 81 GLY A C 1
ATOM 611 O O . GLY A 1 81 ? 14.028 -7.585 -6.397 1.00 89.69 81 GLY A O 1
ATOM 612 N N . ALA A 1 82 ? 12.745 -8.392 -4.735 1.00 93.12 82 ALA A N 1
ATOM 613 C CA . ALA A 1 82 ? 12.794 -7.215 -3.873 1.00 93.12 82 ALA A CA 1
ATOM 614 C C . ALA A 1 82 ? 13.269 -7.617 -2.471 1.00 93.12 82 ALA A C 1
ATOM 616 O O . ALA A 1 82 ? 13.079 -8.755 -2.035 1.00 93.12 82 ALA A O 1
ATOM 617 N N . ARG A 1 83 ? 13.874 -6.677 -1.742 1.00 95.06 83 ARG A N 1
ATOM 618 C CA . ARG A 1 83 ? 14.263 -6.871 -0.343 1.00 95.06 83 ARG A CA 1
ATOM 619 C C . ARG A 1 83 ? 13.133 -6.400 0.570 1.00 95.06 83 ARG A C 1
ATOM 621 O O . ARG A 1 83 ? 12.755 -5.238 0.506 1.00 95.06 83 ARG A O 1
ATOM 628 N N . MET A 1 84 ? 12.615 -7.270 1.436 1.00 94.69 84 MET A N 1
ATOM 629 C CA . MET A 1 84 ? 11.578 -6.893 2.405 1.00 94.69 84 MET A CA 1
ATOM 630 C C . MET A 1 84 ? 12.163 -6.023 3.524 1.00 94.69 84 MET A C 1
ATOM 632 O O . MET A 1 84 ? 13.204 -6.358 4.090 1.00 94.69 84 MET A O 1
ATOM 636 N N . SER A 1 85 ? 11.466 -4.938 3.853 1.00 94.00 85 SER A N 1
ATOM 637 C CA . SER A 1 85 ? 11.797 -4.027 4.950 1.00 94.00 85 SER A CA 1
ATOM 638 C C . SER A 1 85 ? 10.833 -4.194 6.126 1.00 94.00 85 SER A C 1
ATOM 640 O O . SER A 1 85 ? 11.268 -4.256 7.272 1.00 94.00 85 SER A O 1
ATOM 642 N N . CYS A 1 86 ? 9.527 -4.273 5.855 1.00 93.44 86 CYS A N 1
ATOM 643 C CA . CYS A 1 86 ? 8.487 -4.418 6.874 1.00 93.44 86 CYS A CA 1
ATOM 644 C C . CYS A 1 86 ? 7.233 -5.070 6.277 1.00 93.44 86 CYS A C 1
ATOM 646 O O . CYS A 1 86 ? 6.880 -4.789 5.134 1.00 93.44 86 CYS A O 1
ATOM 648 N N . ARG A 1 87 ? 6.540 -5.896 7.067 1.00 94.69 87 ARG A N 1
ATOM 649 C CA . ARG A 1 87 ? 5.216 -6.441 6.746 1.00 94.69 87 ARG A CA 1
ATOM 650 C C . ARG A 1 87 ? 4.242 -6.058 7.850 1.00 94.69 87 ARG A C 1
ATOM 652 O O . ARG A 1 87 ? 4.495 -6.338 9.019 1.00 94.69 87 ARG A O 1
ATOM 659 N N . MET A 1 88 ? 3.122 -5.456 7.472 1.00 94.25 88 MET A N 1
ATOM 660 C CA . MET A 1 88 ? 2.066 -5.053 8.397 1.00 94.25 88 MET A CA 1
ATOM 661 C C . MET A 1 88 ? 0.748 -5.723 8.026 1.00 94.25 88 MET A C 1
ATOM 663 O O . MET A 1 88 ? 0.338 -5.694 6.870 1.00 94.25 88 MET A O 1
ATOM 667 N N . ALA A 1 89 ? 0.066 -6.283 9.022 1.00 96.88 89 ALA A N 1
ATOM 668 C CA . ALA A 1 89 ? -1.344 -6.632 8.917 1.00 96.88 89 ALA A CA 1
ATOM 669 C C . ALA A 1 89 ? -2.160 -5.498 9.539 1.00 96.88 89 ALA A C 1
ATOM 671 O O . ALA A 1 89 ? -1.971 -5.167 10.710 1.00 96.88 89 ALA A O 1
ATOM 672 N N . ILE A 1 90 ? -3.045 -4.891 8.757 1.00 96.81 90 ILE A N 1
ATOM 673 C CA . ILE A 1 90 ? -3.915 -3.801 9.207 1.00 96.81 90 ILE A CA 1
ATOM 674 C C . ILE A 1 90 ? -5.378 -4.176 8.985 1.00 96.81 90 ILE A C 1
ATOM 676 O O . ILE A 1 90 ? -5.699 -4.964 8.095 1.00 96.81 90 ILE A O 1
ATOM 680 N N . SER A 1 91 ? -6.284 -3.626 9.792 1.00 97.19 91 SER A N 1
ATOM 681 C CA . SER A 1 91 ? -7.717 -3.821 9.562 1.00 97.19 91 SER A CA 1
ATOM 682 C C . SER A 1 91 ? -8.148 -3.157 8.251 1.00 97.19 91 SER A C 1
ATOM 684 O O . SER A 1 91 ? -7.534 -2.191 7.788 1.00 97.19 91 SER A O 1
ATOM 686 N N . VAL A 1 92 ? -9.237 -3.652 7.659 1.00 96.06 92 VAL A N 1
ATOM 687 C CA . VAL A 1 92 ? -9.817 -3.058 6.440 1.00 96.06 92 VAL A CA 1
ATOM 688 C C . VAL A 1 92 ? -10.194 -1.589 6.666 1.00 96.06 92 VAL A C 1
ATOM 690 O O . VAL A 1 92 ? -9.979 -0.746 5.799 1.00 96.06 92 VAL A O 1
ATOM 693 N N . GLU A 1 93 ? -10.699 -1.257 7.854 1.00 96.12 93 GLU A N 1
ATOM 694 C CA . GLU A 1 93 ? -11.027 0.121 8.216 1.00 96.12 93 GLU A CA 1
ATOM 695 C C . GLU A 1 93 ? -9.780 1.017 8.261 1.00 96.12 93 GLU A C 1
ATOM 697 O O . GLU A 1 93 ? -9.772 2.084 7.648 1.00 96.12 93 GLU A O 1
ATOM 702 N N . ALA A 1 94 ? -8.702 0.564 8.910 1.00 96.31 94 ALA A N 1
ATOM 703 C CA . ALA A 1 94 ? -7.448 1.310 8.965 1.00 96.31 94 ALA A CA 1
ATOM 704 C C . ALA A 1 94 ? -6.844 1.512 7.565 1.00 96.31 94 ALA A C 1
ATOM 706 O O . ALA A 1 94 ? -6.329 2.589 7.269 1.00 96.31 94 ALA A O 1
ATOM 707 N N . ALA A 1 95 ? -6.959 0.517 6.678 1.00 96.44 95 ALA A N 1
ATOM 708 C CA . ALA A 1 95 ? -6.532 0.641 5.285 1.00 96.44 95 ALA A CA 1
ATOM 709 C C . ALA A 1 95 ? -7.320 1.728 4.530 1.00 96.44 95 ALA A C 1
ATOM 711 O O . ALA A 1 95 ? -6.723 2.543 3.825 1.00 96.44 95 ALA A O 1
ATOM 712 N N . ASN A 1 96 ? -8.642 1.792 4.718 1.00 96.56 96 ASN A N 1
ATOM 713 C CA . ASN A 1 96 ? -9.481 2.833 4.117 1.00 96.56 96 ASN A CA 1
ATOM 714 C C . ASN A 1 96 ? -9.120 4.232 4.633 1.00 96.56 96 ASN A C 1
ATOM 716 O O . ASN A 1 96 ? -8.993 5.168 3.841 1.00 96.56 96 ASN A O 1
ATOM 720 N N . GLN A 1 97 ? -8.914 4.377 5.945 1.00 96.31 97 GLN A N 1
ATOM 721 C CA . GLN A 1 97 ? -8.488 5.646 6.541 1.00 96.31 97 GLN A CA 1
ATOM 722 C C . GLN A 1 97 ? -7.115 6.079 6.005 1.00 96.31 97 GLN A C 1
ATOM 724 O O . GLN A 1 97 ? -6.941 7.237 5.623 1.00 96.31 97 GLN A O 1
ATOM 729 N N . LEU A 1 98 ? -6.163 5.146 5.894 1.00 96.12 98 LEU A N 1
ATOM 730 C CA . LEU A 1 98 ? -4.842 5.412 5.324 1.00 96.12 98 LEU A CA 1
ATOM 731 C C . LEU A 1 98 ? -4.939 5.877 3.864 1.00 96.12 98 LEU A C 1
ATOM 733 O O . LEU A 1 98 ? -4.317 6.872 3.497 1.00 96.12 98 LEU A O 1
ATOM 737 N N . ALA A 1 99 ? -5.750 5.210 3.039 1.00 96.38 99 ALA A N 1
ATOM 738 C CA . ALA A 1 99 ? -5.957 5.605 1.646 1.00 96.38 99 ALA A CA 1
ATOM 739 C C . ALA A 1 99 ? -6.510 7.037 1.534 1.00 96.38 99 ALA A C 1
ATOM 741 O O . ALA A 1 99 ? -6.017 7.838 0.738 1.00 96.38 99 ALA A O 1
ATOM 742 N N . GLN A 1 100 ? -7.489 7.395 2.369 1.00 96.94 100 GLN A N 1
ATOM 743 C CA . GLN A 1 100 ? -8.040 8.752 2.410 1.00 96.94 100 GLN A CA 1
ATOM 744 C C . GLN A 1 100 ? -6.989 9.788 2.831 1.00 96.94 100 GLN A C 1
ATOM 746 O O . GLN A 1 100 ? -6.871 10.830 2.186 1.00 96.94 100 GLN A O 1
ATOM 751 N N . GLN A 1 101 ? -6.201 9.502 3.871 1.00 95.31 101 GLN A N 1
ATOM 752 C CA . GLN A 1 101 ? -5.132 10.389 4.341 1.00 95.31 101 GLN A CA 1
ATOM 753 C C . GLN A 1 101 ? -4.054 10.608 3.271 1.00 95.31 101 GLN A C 1
ATOM 755 O O . GLN A 1 101 ? -3.642 11.747 3.044 1.00 95.31 101 GLN A O 1
ATOM 760 N N . LEU A 1 102 ? -3.638 9.545 2.574 1.00 95.81 102 LEU A N 1
ATOM 761 C CA . LEU A 1 102 ? -2.668 9.632 1.481 1.00 95.81 102 LEU A CA 1
ATOM 762 C C . LEU A 1 102 ? -3.209 10.470 0.321 1.00 95.81 102 LEU A C 1
ATOM 764 O O . LEU A 1 102 ? -2.528 11.387 -0.131 1.00 95.81 102 LEU A O 1
ATOM 768 N N . ASN A 1 103 ? -4.448 10.225 -0.109 1.00 96.19 103 ASN A N 1
ATOM 769 C CA . ASN A 1 103 ? -5.075 11.002 -1.180 1.00 96.19 103 ASN A CA 1
ATOM 770 C C . ASN A 1 103 ? -5.163 12.492 -0.819 1.00 96.19 103 ASN A C 1
ATOM 772 O O . ASN A 1 103 ? -4.829 13.351 -1.631 1.00 96.19 103 ASN A O 1
ATOM 776 N N . GLN A 1 104 ? -5.557 12.818 0.416 1.00 94.88 104 GLN A N 1
ATOM 777 C CA . GLN A 1 104 ? -5.594 14.205 0.885 1.00 94.88 104 GLN A CA 1
ATOM 778 C C . GLN A 1 104 ? -4.204 14.853 0.906 1.00 94.88 104 GLN A C 1
ATOM 780 O O . GLN A 1 104 ? -4.075 16.024 0.552 1.00 94.88 104 GLN A O 1
ATOM 785 N N . LEU A 1 105 ? -3.170 14.120 1.324 1.00 95.25 105 LEU A N 1
ATOM 786 C CA . LEU A 1 105 ? -1.801 14.628 1.391 1.00 95.25 105 LEU A CA 1
ATOM 787 C C . LEU A 1 105 ? -1.221 14.886 -0.006 1.00 95.25 105 LEU A C 1
ATOM 789 O O . LEU A 1 105 ? -0.673 15.961 -0.256 1.00 95.25 105 LEU A O 1
ATOM 793 N N . LEU A 1 106 ? -1.371 13.923 -0.917 1.00 93.75 106 LEU A N 1
ATOM 794 C CA . LEU A 1 106 ? -0.826 13.997 -2.273 1.00 93.75 106 LEU A CA 1
ATOM 795 C C . LEU A 1 106 ? -1.526 15.075 -3.110 1.00 93.75 106 LEU A C 1
ATOM 797 O O . LEU A 1 106 ? -0.856 15.822 -3.818 1.00 93.75 106 LEU A O 1
ATOM 801 N N . ASN A 1 107 ? -2.843 15.240 -2.954 1.00 91.31 107 ASN A N 1
ATOM 802 C CA . ASN A 1 107 ? -3.593 16.282 -3.662 1.00 91.31 107 ASN A CA 1
ATOM 803 C C . ASN A 1 107 ? -3.276 17.698 -3.147 1.00 91.31 107 ASN A C 1
ATOM 805 O O . ASN A 1 107 ? -3.307 18.656 -3.916 1.00 91.31 107 ASN A O 1
ATOM 809 N N . LYS A 1 108 ? -2.938 17.857 -1.858 1.00 80.94 108 LYS A N 1
ATOM 810 C CA . LYS A 1 108 ? -2.497 19.151 -1.303 1.00 80.94 108 LYS A CA 1
ATOM 811 C C . LYS A 1 108 ? -1.122 19.567 -1.826 1.00 80.94 108 LYS A C 1
ATOM 813 O O . LYS A 1 108 ? -0.895 20.754 -2.057 1.00 80.94 108 LYS A O 1
ATOM 818 N N . ALA A 1 109 ? -0.221 18.605 -2.029 1.00 65.94 109 ALA A N 1
ATOM 819 C CA . ALA A 1 109 ? 1.133 18.862 -2.516 1.00 65.94 109 ALA A CA 1
ATOM 820 C C . ALA A 1 109 ? 1.168 19.407 -3.957 1.00 65.94 109 ALA A C 1
ATOM 822 O O . ALA A 1 109 ? 2.099 20.118 -4.317 1.00 65.94 109 ALA A O 1
ATOM 823 N N . THR A 1 110 ? 0.146 19.133 -4.773 1.00 59.50 110 THR A N 1
ATOM 824 C CA . THR A 1 110 ? 0.066 19.616 -6.163 1.00 59.50 110 THR A CA 1
ATOM 825 C C . THR A 1 110 ? -0.496 21.035 -6.312 1.00 59.50 110 THR A C 1
ATOM 827 O O . THR A 1 110 ? -0.429 21.597 -7.400 1.00 59.50 110 THR A O 1
ATOM 830 N N . THR A 1 111 ? -1.041 21.634 -5.247 1.00 56.88 111 THR A N 1
ATOM 831 C CA . THR A 1 111 ? -1.714 22.953 -5.283 1.00 56.88 111 THR A CA 1
ATOM 832 C C . THR A 1 111 ? -0.891 24.126 -4.737 1.00 56.88 111 THR A C 1
ATOM 834 O O . THR A 1 111 ? -1.402 25.242 -4.666 1.00 56.88 111 THR A O 1
ATOM 837 N N . SER A 1 112 ? 0.378 23.934 -4.365 1.00 54.16 112 SER A N 1
ATOM 838 C CA . SER A 1 112 ? 1.247 25.050 -3.967 1.00 54.16 112 SER A CA 1
ATOM 839 C C . SER A 1 112 ? 1.802 25.787 -5.194 1.00 54.16 112 SER A C 1
ATOM 841 O O . SER A 1 112 ? 2.953 25.592 -5.586 1.00 54.16 112 SER A O 1
ATOM 843 N N . THR A 1 113 ? 0.981 26.634 -5.811 1.00 52.25 113 THR A N 1
ATOM 844 C CA . THR A 1 113 ? 1.435 27.646 -6.776 1.00 52.25 113 THR A CA 1
ATOM 845 C C . THR A 1 113 ? 2.317 28.670 -6.041 1.00 52.25 113 THR A C 1
ATOM 847 O O . THR A 1 113 ? 1.875 29.205 -5.021 1.00 52.25 113 THR A O 1
ATOM 850 N N . PRO A 1 114 ? 3.553 28.961 -6.495 1.00 52.69 114 PRO A N 1
ATOM 851 C CA . PRO A 1 114 ? 4.362 30.027 -5.905 1.00 52.69 114 PRO A CA 1
ATOM 852 C C . PRO A 1 114 ? 3.673 31.391 -6.105 1.00 52.69 114 PRO A C 1
ATOM 854 O O . PRO A 1 114 ? 3.069 31.607 -7.159 1.00 52.69 114 PRO A O 1
ATOM 857 N N . PRO A 1 115 ? 3.749 32.326 -5.137 1.00 47.91 115 PRO A N 1
ATOM 858 C CA . PRO A 1 115 ? 3.197 33.663 -5.315 1.00 47.91 115 PRO A CA 1
ATOM 859 C C . PRO A 1 115 ? 3.897 34.342 -6.495 1.00 47.91 115 PRO A C 1
ATOM 861 O O . PRO A 1 115 ? 5.119 34.495 -6.510 1.00 47.91 115 PRO A O 1
ATOM 864 N N . SER A 1 116 ? 3.116 34.715 -7.508 1.00 46.72 116 SER A N 1
ATOM 865 C CA . SER A 1 116 ? 3.587 35.526 -8.624 1.00 46.72 116 SER A CA 1
ATOM 866 C C . SER A 1 116 ? 4.078 36.867 -8.081 1.00 46.72 116 SER A C 1
ATOM 868 O O . SER A 1 116 ? 3.315 37.602 -7.459 1.00 46.72 116 SER A O 1
ATOM 870 N N . GLN A 1 117 ? 5.360 37.171 -8.294 1.00 48.84 117 GLN A N 1
ATOM 871 C CA . GLN A 1 117 ? 5.903 38.506 -8.074 1.00 48.84 117 GLN A CA 1
ATOM 872 C C . GLN A 1 117 ? 5.194 39.479 -9.016 1.00 48.84 117 GLN A C 1
ATOM 874 O O . GLN A 1 117 ? 5.314 39.390 -10.239 1.00 48.84 117 GLN A O 1
ATOM 879 N N . GLU A 1 118 ? 4.440 40.396 -8.424 1.00 42.91 118 GLU A N 1
ATOM 880 C CA . GLU A 1 118 ? 3.832 41.525 -9.104 1.00 42.91 118 GLU A CA 1
ATOM 881 C C . GLU A 1 118 ? 4.949 42.459 -9.598 1.00 42.91 118 GLU A C 1
ATOM 883 O O . GLU A 1 118 ? 5.763 42.987 -8.837 1.00 42.91 118 GLU A O 1
ATOM 888 N N . LYS A 1 119 ? 5.039 42.570 -10.921 1.00 39.06 119 LYS A N 1
ATOM 889 C CA . LYS A 1 119 ? 6.030 43.340 -11.668 1.00 39.06 119 LYS A CA 1
ATOM 890 C C . LYS A 1 119 ? 5.720 44.832 -11.523 1.00 39.06 119 LYS A C 1
ATOM 892 O O . LYS A 1 119 ? 4.851 45.343 -12.221 1.00 39.06 119 LYS A O 1
ATOM 897 N N . ILE A 1 120 ? 6.454 45.534 -10.663 1.00 42.44 120 ILE A N 1
ATOM 898 C CA . ILE A 1 120 ? 6.470 47.002 -10.656 1.00 42.44 120 ILE A CA 1
ATOM 899 C C . ILE A 1 120 ? 7.345 47.458 -11.829 1.00 42.44 120 ILE A C 1
ATOM 901 O O . ILE A 1 120 ? 8.569 47.344 -11.788 1.00 42.44 120 ILE A O 1
ATOM 905 N N . ALA A 1 121 ? 6.709 47.951 -12.887 1.00 39.78 121 ALA A N 1
ATOM 906 C CA . ALA A 1 121 ? 7.346 48.737 -13.932 1.00 39.78 121 ALA A CA 1
ATOM 907 C C . ALA A 1 121 ? 6.705 50.126 -13.918 1.00 39.78 121 ALA A C 1
ATOM 909 O O . ALA A 1 121 ? 5.519 50.236 -14.199 1.00 39.78 121 ALA A O 1
ATOM 910 N N . ASP A 1 122 ? 7.471 51.137 -13.502 1.00 36.88 122 ASP A N 1
ATOM 911 C CA . ASP A 1 122 ? 7.632 52.418 -14.207 1.00 36.88 122 ASP A CA 1
ATOM 912 C C . ASP A 1 122 ? 8.284 53.462 -13.292 1.00 36.88 122 ASP A C 1
ATOM 914 O O . ASP A 1 122 ? 7.651 54.004 -12.390 1.00 36.88 122 ASP A O 1
ATOM 918 N N . GLN A 1 123 ? 9.560 53.763 -13.555 1.00 40.22 123 GLN A N 1
ATOM 919 C CA . GLN A 1 123 ? 10.037 55.135 -13.774 1.00 40.22 123 GLN A CA 1
ATOM 920 C C . GLN A 1 123 ? 11.522 55.121 -14.160 1.00 40.22 123 GLN A C 1
ATOM 922 O O . GLN A 1 123 ? 12.417 54.911 -13.345 1.00 40.22 123 GLN A O 1
ATOM 927 N N . VAL A 1 124 ? 11.761 55.348 -15.451 1.00 38.94 124 VAL A N 1
ATOM 928 C CA . VAL A 1 124 ? 13.060 55.681 -16.037 1.00 38.94 124 VAL A CA 1
ATOM 929 C C . VAL A 1 124 ? 13.151 57.203 -16.106 1.00 38.94 124 VAL A C 1
ATOM 931 O O . VAL A 1 124 ? 12.250 57.829 -16.660 1.00 38.94 124 VAL A O 1
ATOM 934 N N . SER A 1 125 ? 14.232 57.799 -15.596 1.00 37.78 125 SER A N 1
ATOM 935 C CA . SER A 1 125 ? 14.708 59.143 -15.970 1.00 37.78 125 SER A CA 1
ATOM 936 C C . SER A 1 125 ? 16.157 59.369 -15.508 1.00 37.78 125 SER A C 1
ATOM 938 O O . SER A 1 125 ? 16.382 59.485 -14.312 1.00 37.78 125 SER A O 1
ATOM 940 N N . HIS A 1 126 ? 17.077 59.427 -16.490 1.00 38.31 126 HIS A N 1
ATOM 941 C CA . HIS A 1 126 ? 18.315 60.240 -16.627 1.00 38.31 126 HIS A CA 1
ATOM 942 C C . HIS A 1 126 ? 19.306 60.384 -15.448 1.00 38.31 126 HIS A C 1
ATOM 944 O O . HIS A 1 126 ? 18.910 60.593 -14.317 1.00 38.31 126 HIS A O 1
ATOM 950 N N . ALA A 1 127 ? 20.632 60.489 -15.583 1.00 36.88 127 ALA A N 1
ATOM 951 C CA . ALA A 1 127 ? 21.698 60.376 -16.593 1.00 36.88 127 ALA A CA 1
ATOM 952 C C . ALA A 1 127 ? 22.991 60.637 -15.752 1.00 36.88 127 ALA A C 1
ATOM 954 O O . ALA A 1 127 ? 22.926 61.383 -14.781 1.00 36.88 127 ALA A O 1
ATOM 955 N N . SER A 1 128 ? 24.153 60.002 -15.916 1.00 37.75 128 SER A N 1
ATOM 956 C CA . SER A 1 128 ? 25.198 60.359 -16.885 1.00 37.75 128 SER A CA 1
ATOM 957 C C . SER A 1 128 ? 26.519 59.671 -16.485 1.00 37.75 128 SER A C 1
ATOM 959 O O . SER A 1 128 ? 26.918 59.714 -15.326 1.00 37.75 128 SER A O 1
ATOM 961 N N . SER A 1 129 ? 27.162 59.057 -17.481 1.00 36.41 129 SER A N 1
ATOM 962 C CA . SER A 1 129 ? 28.607 58.983 -17.787 1.00 36.41 129 SER A CA 1
ATOM 963 C C . SER A 1 129 ? 29.672 59.221 -16.692 1.00 36.41 129 SER A C 1
ATOM 965 O O . SER A 1 129 ? 29.780 60.335 -16.183 1.00 36.41 129 SER A O 1
ATOM 967 N N . ASN A 1 130 ? 30.611 58.275 -16.508 1.00 32.66 130 ASN A N 1
ATOM 968 C CA . ASN A 1 130 ? 31.959 58.357 -17.117 1.00 32.66 130 ASN A CA 1
ATOM 969 C C . ASN A 1 130 ? 32.932 57.221 -16.704 1.00 32.66 130 ASN A C 1
ATOM 971 O O . ASN A 1 130 ? 33.099 56.925 -15.528 1.00 32.66 130 ASN A O 1
ATOM 975 N N . THR A 1 131 ? 33.631 56.702 -17.724 1.00 34.91 131 THR A N 1
ATOM 976 C CA . THR A 1 131 ? 35.078 56.380 -17.776 1.00 34.91 131 THR A CA 1
ATOM 977 C C . THR A 1 131 ? 35.661 55.187 -16.990 1.00 34.91 131 THR A C 1
ATOM 979 O O . THR A 1 131 ? 35.901 55.251 -15.790 1.00 34.91 131 THR A O 1
ATOM 982 N N . THR A 1 132 ? 36.043 54.145 -17.742 1.00 39.16 132 THR A N 1
ATOM 983 C CA . THR A 1 132 ? 37.090 53.137 -17.437 1.00 39.16 132 THR A CA 1
ATOM 984 C C . THR A 1 132 ? 38.495 53.771 -17.537 1.00 39.16 132 THR A C 1
ATOM 986 O O . THR A 1 132 ? 38.662 54.694 -18.338 1.00 39.16 132 THR A O 1
ATOM 989 N N . PRO A 1 133 ? 39.534 53.276 -16.829 1.00 44.34 133 PRO A N 1
ATOM 990 C CA . PRO A 1 133 ? 40.335 52.183 -17.405 1.00 44.34 133 PRO A CA 1
ATOM 991 C C . PRO A 1 133 ? 40.879 51.130 -16.403 1.00 44.34 133 PRO A C 1
ATOM 993 O O . PRO A 1 133 ? 40.851 51.298 -15.191 1.00 44.34 133 PRO A O 1
ATOM 996 N N . ALA A 1 134 ? 41.338 50.032 -17.014 1.00 35.03 134 ALA A N 1
ATOM 997 C CA . ALA A 1 134 ? 42.050 48.827 -16.565 1.00 35.03 134 ALA A CA 1
ATOM 998 C C . ALA A 1 134 ? 42.933 48.878 -15.293 1.00 35.03 134 ALA A C 1
ATOM 1000 O O . ALA A 1 134 ? 43.642 49.859 -15.098 1.00 35.03 134 ALA A O 1
ATOM 1001 N N . ASN A 1 135 ? 43.022 47.761 -14.538 1.00 34.69 135 ASN A N 1
ATOM 1002 C CA . ASN A 1 135 ? 44.188 46.853 -14.609 1.00 34.69 135 ASN A CA 1
ATOM 1003 C C . ASN A 1 135 ? 44.033 45.497 -13.854 1.00 34.69 135 ASN A C 1
ATOM 1005 O O . ASN A 1 135 ? 43.401 45.433 -12.807 1.00 34.69 135 ASN A O 1
ATOM 1009 N N . GLU A 1 136 ? 44.632 44.464 -14.461 1.00 34.72 136 GLU A N 1
ATOM 1010 C CA . GLU A 1 136 ? 45.260 43.197 -14.006 1.00 34.72 136 GLU A CA 1
ATOM 1011 C C . GLU A 1 136 ? 44.911 42.429 -12.699 1.00 34.72 136 GLU A C 1
ATOM 1013 O O . GLU A 1 136 ? 44.931 42.949 -11.591 1.00 34.72 136 GLU A O 1
ATOM 1018 N N . GLU A 1 137 ? 44.743 41.110 -12.912 1.00 34.12 137 GLU A N 1
ATOM 1019 C CA . GLU A 1 137 ? 45.174 39.931 -12.126 1.00 34.12 137 GLU A CA 1
ATOM 1020 C C . GLU A 1 137 ? 44.988 39.880 -10.594 1.00 34.12 137 GLU A C 1
ATOM 1022 O O . GLU A 1 137 ? 45.685 40.541 -9.831 1.00 34.12 137 GLU A O 1
ATOM 1027 N N . ASN A 1 138 ? 44.198 38.900 -10.123 1.00 36.34 138 ASN A N 1
ATOM 1028 C CA . ASN A 1 138 ? 44.758 37.728 -9.428 1.00 36.34 138 ASN A CA 1
ATOM 1029 C C . ASN A 1 138 ? 43.719 36.619 -9.174 1.00 36.34 138 ASN A C 1
ATOM 1031 O O . ASN A 1 138 ? 42.598 36.851 -8.728 1.00 36.34 138 ASN A O 1
ATOM 1035 N N . ASN A 1 139 ? 44.148 35.391 -9.465 1.00 37.44 139 ASN A N 1
ATOM 1036 C CA . ASN A 1 139 ? 43.457 34.128 -9.225 1.00 37.44 139 ASN A CA 1
ATOM 1037 C C . ASN A 1 139 ? 43.456 33.768 -7.729 1.00 37.44 139 ASN A C 1
ATOM 1039 O O . ASN A 1 139 ? 44.522 33.604 -7.141 1.00 37.44 139 ASN A O 1
ATOM 1043 N N . ALA A 1 140 ? 42.281 33.497 -7.162 1.00 37.09 140 ALA A N 1
ATOM 1044 C CA . ALA A 1 140 ? 42.118 32.536 -6.071 1.00 37.09 140 ALA A CA 1
ATOM 1045 C C . ALA A 1 140 ? 40.702 31.949 -6.146 1.00 37.09 140 ALA A C 1
ATOM 1047 O O . ALA A 1 140 ? 39.705 32.610 -5.864 1.00 37.09 140 ALA A O 1
ATOM 1048 N N . VAL A 1 141 ? 40.626 30.701 -6.603 1.00 40.62 141 VAL A N 1
ATOM 1049 C CA . VAL A 1 141 ? 39.397 29.918 -6.729 1.00 40.62 141 VAL A CA 1
ATOM 1050 C C . VAL A 1 141 ? 38.959 29.471 -5.333 1.00 40.62 141 VAL A C 1
ATOM 1052 O O . VAL A 1 141 ? 39.406 28.439 -4.838 1.00 40.62 141 VAL A O 1
ATOM 1055 N N . GLU A 1 142 ? 38.063 30.222 -4.696 1.00 39.25 142 GLU A N 1
ATOM 1056 C CA . GLU A 1 142 ? 37.220 29.669 -3.635 1.00 39.25 142 GLU A CA 1
ATOM 1057 C C . GLU A 1 142 ? 36.075 28.896 -4.295 1.00 39.25 142 GLU A C 1
ATOM 1059 O O . GLU A 1 142 ? 35.114 29.452 -4.832 1.00 39.25 142 GLU A O 1
ATOM 1064 N N . SER A 1 143 ? 36.212 27.570 -4.304 1.00 44.19 143 SER A N 1
ATOM 1065 C CA . SER A 1 143 ? 35.135 26.674 -4.711 1.00 44.19 143 SER A CA 1
ATOM 1066 C C . SER A 1 143 ? 34.010 26.751 -3.679 1.00 44.19 143 SER A C 1
ATOM 1068 O O . SER A 1 143 ? 34.039 26.114 -2.628 1.00 44.19 143 SER A O 1
ATOM 1070 N N . ASN A 1 144 ? 33.007 27.573 -3.991 1.00 41.56 144 ASN A N 1
ATOM 1071 C CA . ASN A 1 144 ? 31.725 27.597 -3.303 1.00 41.56 144 ASN A CA 1
ATOM 1072 C C . ASN A 1 144 ? 31.174 26.170 -3.219 1.00 41.56 144 ASN A C 1
ATOM 1074 O O . ASN A 1 144 ? 30.773 25.576 -4.223 1.00 41.56 144 ASN A O 1
ATOM 1078 N N . THR A 1 145 ? 31.170 25.614 -2.008 1.00 46.19 145 THR A N 1
ATOM 1079 C CA . THR A 1 145 ? 30.541 24.331 -1.719 1.00 46.19 145 THR A CA 1
ATOM 1080 C C . THR A 1 145 ? 29.075 24.433 -2.105 1.00 46.19 145 THR A C 1
ATOM 1082 O O . THR A 1 145 ? 28.332 25.248 -1.556 1.00 46.19 145 THR A O 1
ATOM 1085 N N . SER A 1 146 ? 28.694 23.611 -3.078 1.00 52.31 146 SER A N 1
ATOM 1086 C CA . SER A 1 146 ? 27.342 23.422 -3.584 1.00 52.31 146 SER A CA 1
ATOM 1087 C C . SER A 1 146 ? 26.299 23.537 -2.475 1.00 52.31 146 SER A C 1
ATOM 1089 O O . SER A 1 146 ? 26.381 22.816 -1.475 1.00 52.31 146 SER A O 1
ATOM 1091 N N . GLY A 1 147 ? 25.308 24.405 -2.691 1.00 54.25 147 GLY A N 1
ATOM 1092 C CA . GLY A 1 147 ? 24.067 24.467 -1.928 1.00 54.25 147 GLY A CA 1
ATOM 1093 C C . GLY A 1 147 ? 23.340 23.127 -1.993 1.00 54.25 147 GLY A C 1
ATOM 1094 O O . GLY A 1 147 ? 22.467 22.909 -2.826 1.00 54.25 147 GLY A O 1
ATOM 1095 N N . GLY A 1 148 ? 23.759 22.203 -1.134 1.00 58.62 148 GLY A N 1
ATOM 1096 C CA . GLY A 1 148 ? 23.136 20.910 -0.949 1.00 58.62 148 GLY A CA 1
ATOM 1097 C C . GLY A 1 148 ? 21.891 21.080 -0.097 1.00 58.62 148 GLY A C 1
ATOM 1098 O O . GLY A 1 148 ? 21.959 21.614 1.013 1.00 58.62 148 GLY A O 1
ATOM 1099 N N . PHE A 1 149 ? 20.758 20.613 -0.620 1.00 69.06 149 PHE A N 1
ATOM 1100 C CA . PHE A 1 149 ? 19.535 20.405 0.148 1.00 69.06 149 PHE A CA 1
ATOM 1101 C C . PHE A 1 149 ? 19.877 19.715 1.472 1.00 69.06 149 PHE A C 1
ATOM 1103 O O . PHE A 1 149 ? 20.393 18.597 1.498 1.00 69.06 149 PHE A O 1
ATOM 1110 N N . ARG A 1 150 ? 19.621 20.407 2.582 1.00 72.25 150 ARG A N 1
ATOM 1111 C CA . ARG A 1 150 ? 19.992 19.953 3.918 1.00 72.25 150 ARG A CA 1
ATOM 1112 C C . ARG A 1 150 ? 18.730 19.571 4.674 1.00 72.25 150 ARG A C 1
ATOM 1114 O O . ARG A 1 150 ? 17.876 20.411 4.939 1.00 72.25 150 ARG A O 1
ATOM 1121 N N . PHE A 1 151 ? 18.605 18.288 4.999 1.00 75.94 151 PHE A N 1
ATOM 1122 C CA . PHE A 1 151 ? 17.416 17.780 5.670 1.00 75.94 151 PHE A CA 1
ATOM 1123 C C . PHE A 1 151 ? 17.290 18.348 7.097 1.00 75.94 151 PHE A C 1
ATOM 1125 O O . PHE A 1 151 ? 18.307 18.460 7.799 1.00 75.94 151 PHE A O 1
ATOM 1132 N N . PRO A 1 152 ? 16.058 18.651 7.556 1.00 68.69 152 PRO A N 1
ATOM 1133 C CA . PRO A 1 152 ? 15.796 19.330 8.832 1.00 68.69 152 PRO A CA 1
ATOM 1134 C C . PRO A 1 152 ? 16.233 18.551 10.085 1.00 68.69 152 PRO A C 1
ATOM 1136 O O . PRO A 1 152 ? 16.246 19.104 11.179 1.00 68.69 152 PRO A O 1
ATOM 1139 N N . TRP A 1 153 ? 16.638 17.288 9.944 1.00 72.19 153 TRP A N 1
ATOM 1140 C CA . TRP A 1 153 ? 17.115 16.431 11.032 1.00 72.19 153 TRP A CA 1
ATOM 1141 C C . TRP A 1 153 ? 18.647 16.264 11.065 1.00 72.19 153 TRP A C 1
ATOM 1143 O O . TRP A 1 153 ? 19.172 15.581 11.940 1.00 72.19 153 TRP A O 1
ATOM 1153 N N . SER A 1 154 ? 19.394 16.929 10.170 1.00 73.56 154 SER A N 1
ATOM 1154 C CA . SER A 1 154 ? 20.866 16.876 10.156 1.00 73.56 154 SER A CA 1
ATOM 1155 C C . SER A 1 154 ? 21.497 17.793 11.220 1.00 73.56 154 SER A C 1
ATOM 1157 O O . SER A 1 154 ? 21.965 18.908 10.948 1.00 73.56 154 SER A O 1
ATOM 1159 N N . LYS A 1 155 ? 21.525 17.326 12.473 1.00 73.75 155 LYS A N 1
ATOM 1160 C CA . LYS A 1 155 ? 22.383 17.923 13.505 1.00 73.75 155 LYS A CA 1
ATOM 1161 C C . LYS A 1 155 ? 23.793 17.345 13.376 1.00 73.75 155 LYS A C 1
ATOM 1163 O O . LYS A 1 155 ? 23.974 16.134 13.431 1.00 73.75 155 LYS A O 1
ATOM 1168 N N . LYS A 1 156 ? 24.781 18.225 13.192 1.00 64.94 156 LYS A N 1
ATOM 1169 C CA . LYS A 1 156 ? 26.202 17.888 13.335 1.00 64.94 156 LYS A CA 1
ATOM 1170 C C . LYS A 1 156 ? 26.482 17.741 14.829 1.00 64.94 156 LYS A C 1
ATOM 1172 O O . LYS A 1 156 ? 26.270 18.693 15.573 1.00 64.94 156 LYS A O 1
ATOM 1177 N N . THR A 1 157 ? 26.915 16.565 15.257 1.00 60.97 157 THR A N 1
ATOM 1178 C CA . THR A 1 157 ? 27.590 16.395 16.545 1.00 60.97 157 THR A CA 1
ATOM 1179 C C . THR A 1 157 ? 28.991 16.986 16.407 1.00 60.97 157 THR A C 1
ATOM 1181 O O . THR A 1 157 ? 29.690 16.652 15.449 1.00 60.97 157 THR A O 1
ATOM 1184 N N . HIS A 1 158 ? 29.353 17.898 17.306 1.00 45.78 158 HIS A N 1
ATOM 1185 C CA . HIS A 1 158 ? 30.697 18.458 17.444 1.00 45.78 158 HIS A CA 1
ATOM 1186 C C . HIS A 1 158 ? 31.327 17.914 18.727 1.00 45.78 158 HIS A C 1
ATOM 1188 O O . HIS A 1 158 ? 30.542 17.583 19.645 1.00 45.78 158 HIS A O 1
#

pLDDT: mean 72.75, std 23.06, range [32.66, 97.56]

Secondary structure (DSSP, 8-state):
--------------------PPPPP-PPPPTT-SSPPP-SEEEEEE-SSEEEEEEEE--HHHHHHHHHHHHHT----S----EEEEEEEEEHHHHHHHHHHHHHHHHHHTT-PPPP-----------------------------------TT-PPP-